Protein AF-A0A956P0W9-F1 (afdb_monomer_lite)

Structure (mmCIF, N/CA/C/O backbone):
data_AF-A0A956P0W9-F1
#
_entry.id   AF-A0A956P0W9-F1
#
loop_
_atom_site.group_PDB
_atom_site.id
_atom_site.type_symbol
_atom_site.label_atom_id
_atom_site.label_alt_id
_atom_site.label_comp_id
_atom_site.label_asym_id
_atom_site.label_entity_id
_atom_site.label_seq_id
_atom_site.pdbx_PDB_ins_code
_atom_site.Cartn_x
_atom_site.Cartn_y
_atom_site.Cartn_z
_atom_site.occupancy
_atom_site.B_iso_or_equiv
_atom_site.auth_seq_id
_atom_site.auth_comp_id
_atom_site.auth_asym_id
_atom_site.auth_atom_id
_atom_site.pdbx_PDB_model_num
ATOM 1 N N . LYS A 1 1 ? -11.200 -6.843 4.578 1.00 72.56 1 LYS A N 1
ATOM 2 C CA . LYS A 1 1 ? -10.540 -7.882 3.751 1.00 72.56 1 LYS A CA 1
ATOM 3 C C . LYS A 1 1 ? -10.756 -7.635 2.257 1.00 72.56 1 LYS A C 1
ATOM 5 O O . LYS A 1 1 ? -9.804 -7.226 1.620 1.00 72.56 1 LYS A O 1
ATOM 10 N N . ALA A 1 2 ? -11.984 -7.733 1.732 1.00 92.31 2 ALA A N 1
ATOM 11 C CA . ALA A 1 2 ? -12.265 -7.554 0.296 1.00 92.31 2 ALA A CA 1
ATOM 12 C C . ALA A 1 2 ? -11.678 -6.270 -0.331 1.00 92.31 2 ALA A C 1
ATOM 14 O O . ALA A 1 2 ? -11.115 -6.318 -1.415 1.00 92.31 2 ALA A O 1
ATOM 15 N N . LEU A 1 3 ? -11.754 -5.142 0.381 1.00 93.12 3 LEU A N 1
ATOM 16 C CA . LEU A 1 3 ? -11.235 -3.855 -0.090 1.00 93.12 3 LEU A CA 1
ATOM 17 C C . LEU A 1 3 ? -9.702 -3.865 -0.268 1.00 93.12 3 LEU A C 1
ATOM 19 O O . LEU A 1 3 ? -9.203 -3.386 -1.280 1.00 93.12 3 LEU A O 1
ATOM 23 N N . PHE A 1 4 ? -8.959 -4.462 0.670 1.00 94.38 4 PHE A N 1
ATOM 24 C CA . PHE A 1 4 ? -7.506 -4.621 0.541 1.00 94.38 4 PHE A CA 1
ATOM 25 C C . PHE A 1 4 ? -7.149 -5.587 -0.590 1.00 94.38 4 PHE A C 1
ATOM 27 O O . PHE A 1 4 ? -6.299 -5.276 -1.422 1.00 94.38 4 PHE A O 1
ATOM 34 N N . ASP A 1 5 ? -7.838 -6.728 -0.651 1.00 96.75 5 ASP A N 1
ATOM 35 C CA . ASP A 1 5 ? -7.570 -7.759 -1.654 1.00 96.75 5 ASP A CA 1
ATOM 36 C C . ASP A 1 5 ? -7.757 -7.197 -3.080 1.00 96.75 5 ASP A C 1
ATOM 38 O O . ASP A 1 5 ? -6.900 -7.382 -3.943 1.00 96.75 5 ASP A O 1
ATOM 42 N N . ALA A 1 6 ? -8.839 -6.444 -3.307 1.00 96.69 6 ALA A N 1
ATOM 43 C CA . ALA A 1 6 ? -9.186 -5.896 -4.618 1.00 96.69 6 ALA A CA 1
ATOM 44 C C . ALA A 1 6 ? -8.325 -4.700 -5.054 1.00 96.69 6 ALA A C 1
ATOM 46 O O . ALA A 1 6 ? -8.047 -4.558 -6.243 1.00 96.69 6 ALA A O 1
ATOM 47 N N . HIS A 1 7 ? -7.929 -3.822 -4.125 1.00 96.62 7 HIS A N 1
ATOM 48 C CA . HIS A 1 7 ? -7.295 -2.543 -4.476 1.00 96.62 7 HIS A CA 1
ATOM 49 C C . HIS A 1 7 ? -5.797 -2.478 -4.189 1.00 96.62 7 HIS A C 1
ATOM 51 O O . HIS A 1 7 ? -5.129 -1.579 -4.690 1.00 96.62 7 HIS A O 1
ATOM 57 N N . VAL A 1 8 ? -5.264 -3.414 -3.405 1.00 97.31 8 VAL A N 1
ATOM 58 C CA . VAL A 1 8 ? -3.840 -3.458 -3.059 1.00 97.31 8 VAL A CA 1
ATOM 59 C C . VAL A 1 8 ? -3.244 -4.795 -3.465 1.00 97.31 8 VAL A C 1
ATOM 61 O O . VAL A 1 8 ? -2.366 -4.826 -4.321 1.00 97.31 8 VAL A O 1
ATOM 64 N N . HIS A 1 9 ? -3.737 -5.906 -2.910 1.00 96.56 9 HIS A N 1
ATOM 65 C CA . HIS A 1 9 ? -3.117 -7.214 -3.133 1.00 96.56 9 HIS A CA 1
ATOM 66 C C . HIS A 1 9 ? -3.098 -7.590 -4.619 1.00 96.56 9 HIS A C 1
ATOM 68 O O . HIS A 1 9 ? -2.037 -7.854 -5.167 1.00 96.56 9 HIS A O 1
ATOM 74 N N . ALA A 1 10 ? -4.242 -7.532 -5.307 1.00 96.56 10 ALA A N 1
ATOM 75 C CA . ALA A 1 10 ? -4.327 -7.873 -6.731 1.00 96.56 10 ALA A CA 1
ATOM 76 C C . ALA A 1 10 ? -3.477 -6.970 -7.652 1.00 96.56 10 ALA A C 1
ATOM 78 O O . ALA A 1 10 ? -3.161 -7.351 -8.784 1.00 96.56 10 ALA A O 1
ATOM 79 N N . VAL A 1 11 ? -3.126 -5.767 -7.184 1.00 96.62 11 VAL A N 1
ATOM 80 C CA . VAL A 1 11 ? -2.313 -4.799 -7.931 1.00 96.62 11 VAL A CA 1
ATOM 81 C C . VAL A 1 11 ? -0.819 -5.041 -7.720 1.00 96.62 11 VAL A C 1
ATOM 83 O O . VAL A 1 11 ? -0.057 -4.864 -8.662 1.00 96.62 11 VAL A O 1
ATOM 86 N N . LEU A 1 12 ? -0.400 -5.441 -6.517 1.00 96.69 12 LEU A N 1
ATOM 87 C CA . LEU A 1 12 ? 1.018 -5.541 -6.149 1.00 96.69 12 LEU A CA 1
ATOM 88 C C . LEU A 1 12 ? 1.572 -6.971 -6.200 1.00 96.69 12 LEU A C 1
ATOM 90 O O . LEU A 1 12 ? 2.762 -7.156 -6.444 1.00 96.69 12 LEU A O 1
ATOM 94 N N . ASP A 1 13 ? 0.736 -7.975 -5.942 1.00 95.75 13 ASP A N 1
ATOM 95 C CA . ASP A 1 13 ? 1.176 -9.357 -5.768 1.00 95.75 13 ASP A CA 1
ATOM 96 C C . ASP A 1 13 ? 1.766 -9.948 -7.059 1.00 95.75 13 ASP A C 1
ATOM 98 O O . ASP A 1 13 ? 1.191 -9.805 -8.140 1.00 95.75 13 ASP A O 1
ATOM 102 N N . HIS A 1 14 ? 2.923 -10.609 -6.935 1.00 94.62 14 HIS A N 1
ATOM 103 C CA . HIS A 1 14 ? 3.682 -11.207 -8.043 1.00 94.62 14 HIS A CA 1
ATOM 104 C C . HIS A 1 14 ? 3.979 -10.253 -9.225 1.00 94.62 14 HIS A C 1
ATOM 106 O O . HIS A 1 14 ? 4.065 -10.700 -10.370 1.00 94.62 14 HIS A O 1
ATOM 112 N N . ARG A 1 15 ? 4.163 -8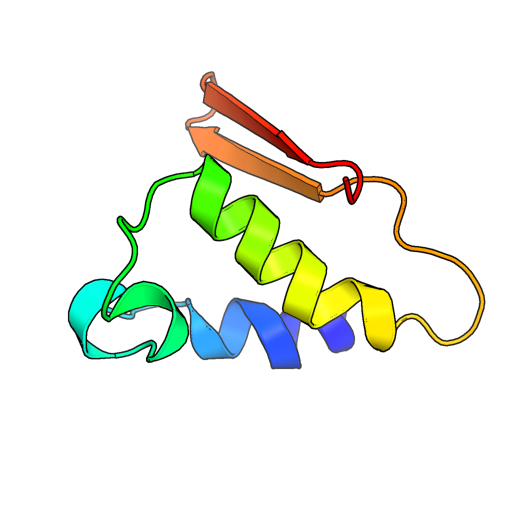.947 -8.968 1.00 95.00 15 ARG A N 1
ATOM 113 C CA . ARG A 1 15 ? 4.471 -7.940 -10.005 1.00 95.00 15 ARG A CA 1
ATOM 114 C C . ARG A 1 15 ? 5.824 -7.262 -9.820 1.00 95.00 15 ARG A C 1
ATOM 116 O O . ARG A 1 15 ? 6.292 -7.070 -8.699 1.00 95.00 15 ARG A O 1
ATOM 123 N N . ASN A 1 16 ? 6.418 -6.812 -10.922 1.00 96.19 16 ASN A N 1
ATOM 124 C CA . ASN A 1 16 ? 7.494 -5.833 -10.886 1.00 96.19 16 ASN A CA 1
ATOM 125 C C . ASN A 1 16 ? 6.884 -4.434 -10.754 1.00 96.19 16 ASN A C 1
ATOM 127 O O . ASN A 1 16 ? 6.361 -3.883 -11.718 1.00 96.19 16 ASN A O 1
ATOM 131 N N . LEU A 1 17 ? 6.976 -3.840 -9.563 1.00 96.62 17 LEU A N 1
ATOM 132 C CA . LEU A 1 17 ? 6.316 -2.566 -9.264 1.00 96.62 17 LEU A CA 1
ATOM 133 C C . LEU A 1 17 ? 6.696 -1.444 -10.239 1.00 96.62 17 LEU A C 1
ATOM 135 O O . LEU A 1 17 ? 5.814 -0.723 -10.688 1.00 96.62 17 LEU A O 1
ATOM 139 N N . ASN A 1 18 ? 7.969 -1.346 -10.634 1.00 96.00 18 ASN A N 1
ATOM 140 C CA . ASN A 1 18 ? 8.439 -0.288 -11.535 1.00 96.00 18 ASN A CA 1
ATOM 141 C C . ASN A 1 18 ? 7.844 -0.383 -12.948 1.00 96.00 18 ASN A C 1
ATOM 143 O O . ASN A 1 18 ? 7.708 0.636 -13.618 1.00 96.00 18 ASN A O 1
ATOM 147 N N . LEU A 1 19 ? 7.542 -1.596 -13.422 1.00 95.81 19 LEU A N 1
ATOM 148 C CA . LEU A 1 19 ? 7.105 -1.840 -14.803 1.00 95.81 19 LEU A CA 1
ATOM 149 C C . LEU A 1 19 ? 5.594 -2.064 -14.909 1.00 95.81 19 LEU A C 1
ATOM 151 O O . LEU A 1 19 ? 4.965 -1.614 -15.863 1.00 95.81 19 LEU A O 1
ATOM 155 N N . ASP A 1 20 ? 5.014 -2.744 -13.922 1.00 97.06 20 ASP A N 1
ATOM 156 C CA . ASP A 1 20 ? 3.654 -3.282 -13.995 1.00 97.06 20 ASP A CA 1
ATOM 157 C C . ASP A 1 20 ? 2.626 -2.440 -13.230 1.00 97.06 20 ASP A C 1
ATOM 159 O O . ASP A 1 20 ? 1.418 -2.668 -13.358 1.00 97.06 20 ASP A O 1
ATOM 163 N N . VAL A 1 21 ? 3.079 -1.496 -12.399 1.00 96.62 21 VAL A N 1
ATOM 164 C CA . VAL A 1 21 ? 2.208 -0.676 -11.553 1.00 96.62 21 VAL A CA 1
ATOM 165 C C . VAL A 1 21 ? 2.441 0.802 -11.877 1.00 96.62 21 VAL A C 1
ATOM 167 O O . VAL A 1 21 ? 3.406 1.389 -11.389 1.00 96.62 21 VAL A O 1
ATOM 170 N N . PRO A 1 22 ? 1.541 1.450 -12.649 1.00 96.75 22 PRO A N 1
ATOM 171 C CA . PRO A 1 22 ? 1.743 2.814 -13.151 1.00 96.75 22 PRO A CA 1
ATOM 172 C C . PRO A 1 22 ? 2.072 3.855 -12.078 1.00 96.75 22 PRO A C 1
ATOM 174 O O . PRO A 1 22 ? 2.793 4.812 -12.339 1.00 96.75 22 PRO A O 1
ATOM 177 N N . TRP A 1 23 ? 1.577 3.661 -10.854 1.00 97.38 23 TRP A N 1
ATOM 178 C CA . TRP A 1 23 ? 1.861 4.557 -9.735 1.00 97.38 23 TRP A CA 1
ATOM 179 C C . TRP A 1 23 ? 3.365 4.647 -9.404 1.00 97.38 23 TRP A C 1
AT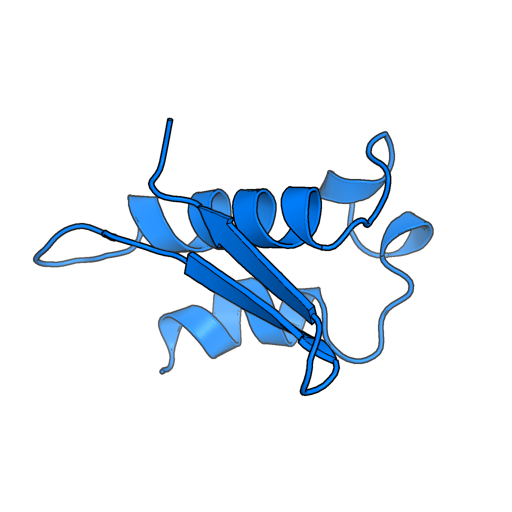OM 181 O O . TRP A 1 23 ? 3.845 5.719 -9.025 1.00 97.38 23 TRP A O 1
ATOM 191 N N . PHE A 1 24 ? 4.115 3.558 -9.609 1.00 97.56 24 PHE A N 1
ATOM 192 C CA . PHE A 1 24 ? 5.558 3.463 -9.365 1.00 97.56 24 PHE A CA 1
ATOM 193 C C . PHE A 1 24 ? 6.422 3.769 -10.599 1.00 97.56 24 PHE A C 1
ATOM 195 O O . PHE A 1 24 ? 7.642 3.749 -10.492 1.00 97.56 24 PHE A O 1
ATOM 202 N N . ALA A 1 25 ? 5.840 4.113 -11.754 1.00 95.19 25 ALA A N 1
ATOM 203 C CA . ALA A 1 25 ? 6.618 4.409 -12.966 1.00 95.19 25 ALA A CA 1
ATOM 204 C C . ALA A 1 25 ? 7.616 5.573 -12.776 1.00 95.19 25 ALA A C 1
ATOM 206 O O . ALA A 1 25 ? 8.688 5.588 -13.374 1.00 95.19 25 ALA A O 1
ATOM 207 N N . GLU A 1 26 ? 7.274 6.531 -11.911 1.00 94.31 26 GLU A N 1
ATOM 208 C CA . GLU A 1 26 ? 8.097 7.705 -11.583 1.00 94.31 26 GLU A CA 1
ATOM 209 C C . GLU A 1 26 ? 8.481 7.757 -10.092 1.00 94.31 26 GLU A C 1
ATOM 211 O O . GLU A 1 26 ? 8.969 8.775 -9.601 1.00 94.31 26 GLU A O 1
ATOM 216 N N . ARG A 1 27 ? 8.236 6.676 -9.335 1.00 96.56 27 ARG A N 1
ATOM 217 C CA . ARG A 1 27 ? 8.454 6.625 -7.880 1.00 96.56 27 ARG A CA 1
ATOM 218 C C . ARG A 1 27 ? 9.233 5.378 -7.502 1.00 96.56 27 ARG A C 1
ATOM 220 O O . ARG A 1 27 ? 8.869 4.275 -7.888 1.00 96.56 27 ARG A O 1
ATOM 227 N N . LEU A 1 28 ? 10.253 5.544 -6.662 1.00 95.25 28 LEU A N 1
ATOM 228 C CA . LEU A 1 28 ? 10.989 4.406 -6.111 1.00 95.25 28 LEU A CA 1
ATOM 229 C C . LEU A 1 28 ? 10.031 3.498 -5.315 1.00 95.25 28 LEU A C 1
ATOM 231 O O . LEU A 1 28 ? 9.306 4.010 -4.460 1.00 95.25 28 LEU A O 1
ATOM 235 N N . PRO A 1 29 ? 10.031 2.173 -5.531 1.00 96.25 29 PRO A N 1
ATOM 236 C CA . PRO A 1 29 ? 9.139 1.242 -4.848 1.00 96.25 29 PRO A CA 1
ATOM 237 C C . PRO A 1 29 ? 9.674 0.888 -3.452 1.00 96.25 29 PRO A C 1
ATOM 239 O O . PRO A 1 29 ? 9.863 -0.279 -3.119 1.00 96.25 29 PRO A O 1
ATOM 242 N N . SER A 1 30 ? 9.968 1.910 -2.645 1.00 96.75 30 SER A N 1
ATOM 243 C CA . SER A 1 30 ? 10.378 1.747 -1.251 1.00 96.75 30 SER A CA 1
ATOM 244 C C . SER A 1 30 ? 9.185 1.384 -0.365 1.00 96.75 30 SER A C 1
ATOM 246 O O . SER A 1 30 ? 8.030 1.618 -0.736 1.00 96.75 30 SER A O 1
ATOM 248 N N . ALA A 1 31 ? 9.449 0.853 0.830 1.00 96.88 31 ALA A N 1
ATOM 249 C CA . ALA A 1 31 ? 8.400 0.523 1.791 1.00 96.88 31 ALA A CA 1
ATOM 250 C C . ALA A 1 31 ? 7.526 1.746 2.134 1.00 96.88 31 ALA A C 1
ATOM 252 O O . ALA A 1 31 ? 6.302 1.628 2.199 1.00 96.88 31 ALA A O 1
ATOM 253 N N . GLU A 1 32 ? 8.124 2.930 2.286 1.00 97.75 32 GLU A N 1
ATOM 254 C CA . GLU A 1 32 ? 7.419 4.190 2.547 1.00 97.75 32 GLU A CA 1
ATOM 255 C C . GLU A 1 32 ? 6.449 4.533 1.412 1.00 97.75 32 GLU A C 1
ATOM 257 O O . GLU A 1 32 ? 5.268 4.779 1.658 1.00 97.75 32 GLU A O 1
ATOM 262 N N . ASN A 1 33 ? 6.917 4.483 0.162 1.00 97.75 33 ASN A N 1
ATOM 263 C CA . ASN A 1 33 ? 6.082 4.767 -1.004 1.00 97.75 33 ASN A CA 1
ATOM 264 C C . ASN A 1 33 ? 4.987 3.712 -1.195 1.00 97.75 33 ASN A C 1
ATOM 266 O O . ASN A 1 33 ? 3.869 4.056 -1.574 1.00 97.75 33 ASN A O 1
ATOM 270 N N . ILE A 1 34 ? 5.254 2.444 -0.873 1.00 97.69 34 ILE A N 1
ATOM 271 C CA . ILE A 1 34 ? 4.218 1.407 -0.866 1.00 97.69 34 ILE A CA 1
ATOM 272 C C . ILE A 1 34 ? 3.172 1.700 0.220 1.00 97.69 34 ILE A C 1
ATOM 274 O O . ILE A 1 34 ? 1.979 1.558 -0.041 1.00 97.69 34 ILE A O 1
ATOM 278 N N . ALA A 1 35 ? 3.563 2.156 1.414 1.00 98.00 35 ALA A N 1
ATOM 279 C CA . ALA A 1 35 ? 2.609 2.533 2.459 1.00 98.00 35 ALA A CA 1
ATOM 280 C C . ALA A 1 35 ? 1.720 3.721 2.042 1.00 98.00 35 ALA A C 1
ATOM 282 O O . ALA A 1 35 ? 0.512 3.692 2.297 1.00 98.00 35 ALA A O 1
ATOM 283 N N . VAL A 1 36 ? 2.286 4.714 1.345 1.00 97.88 36 VAL A N 1
ATOM 284 C CA . VAL A 1 36 ? 1.529 5.831 0.749 1.00 97.88 36 VAL A CA 1
ATOM 285 C C . VAL A 1 36 ? 0.573 5.328 -0.333 1.00 97.88 36 VAL A C 1
ATOM 287 O O . VAL A 1 36 ? -0.615 5.637 -0.285 1.00 97.88 36 VAL A O 1
ATOM 290 N N . PHE A 1 37 ? 1.044 4.484 -1.256 1.00 97.94 37 PHE A N 1
ATOM 291 C CA . PHE A 1 37 ? 0.193 3.869 -2.276 1.00 97.94 37 PHE A CA 1
ATOM 292 C C . PHE A 1 37 ? -0.995 3.130 -1.645 1.00 97.94 37 PHE A C 1
ATOM 294 O O . PHE A 1 37 ? -2.142 3.347 -2.035 1.00 97.94 37 PHE A O 1
ATOM 301 N N . ILE A 1 38 ? -0.742 2.292 -0.632 1.00 97.81 38 ILE A N 1
ATOM 302 C CA . ILE A 1 38 ? -1.792 1.576 0.104 1.00 97.81 38 ILE A CA 1
ATOM 303 C C . ILE A 1 38 ? -2.789 2.574 0.694 1.00 97.81 38 ILE A C 1
ATOM 305 O O . ILE A 1 38 ? -3.995 2.388 0.551 1.00 97.81 38 ILE A O 1
ATOM 309 N N . TRP A 1 39 ? -2.319 3.645 1.330 1.00 97.94 39 TRP A N 1
ATOM 310 C CA . TRP A 1 39 ? -3.205 4.665 1.879 1.00 97.94 39 TRP A CA 1
ATOM 311 C C . TRP A 1 39 ? -4.102 5.293 0.811 1.00 97.94 39 TRP A C 1
ATOM 313 O O . TRP A 1 39 ? -5.319 5.312 0.987 1.00 97.94 39 TRP A O 1
ATOM 323 N N . GLU A 1 40 ? -3.540 5.734 -0.315 1.00 97.31 40 GLU A N 1
ATOM 324 C CA . GLU A 1 40 ? -4.296 6.332 -1.424 1.00 97.31 40 GLU A CA 1
ATOM 325 C C . GLU A 1 40 ? -5.338 5.369 -2.017 1.00 97.31 40 GLU A C 1
ATOM 327 O O . GLU A 1 40 ? -6.436 5.784 -2.401 1.00 97.31 40 GLU A O 1
ATOM 332 N N . GLN A 1 41 ? -5.036 4.067 -2.057 1.00 97.31 41 GLN A N 1
ATOM 333 C CA . GLN A 1 41 ? -5.992 3.062 -2.521 1.00 97.31 41 GLN A CA 1
ATOM 334 C C . GLN A 1 41 ? -7.103 2.786 -1.500 1.00 97.31 41 GLN A C 1
ATOM 336 O O . GLN A 1 41 ? -8.250 2.551 -1.887 1.00 97.31 41 GLN A O 1
ATOM 341 N N . ILE A 1 42 ? -6.803 2.814 -0.203 1.00 96.81 42 ILE A N 1
ATOM 342 C CA . ILE A 1 42 ? -7.730 2.3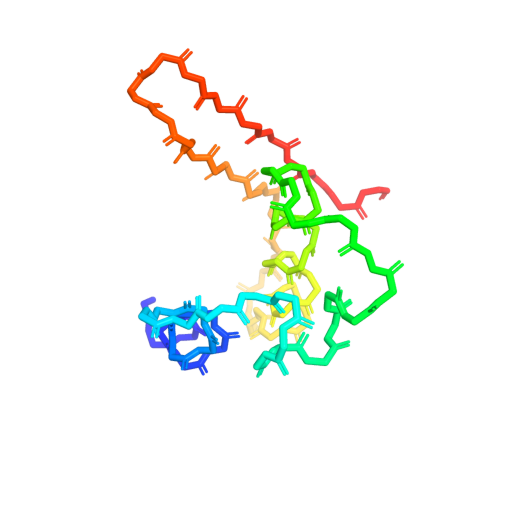54 0.837 1.00 96.81 42 ILE A CA 1
ATOM 343 C C . ILE A 1 42 ? -8.555 3.501 1.431 1.00 96.81 42 ILE A C 1
ATOM 345 O O . ILE A 1 42 ? -9.775 3.367 1.544 1.00 96.81 42 ILE A O 1
ATOM 349 N N . ALA A 1 43 ? -7.922 4.618 1.799 1.00 96.44 43 ALA A N 1
ATOM 350 C CA . ALA A 1 43 ? -8.536 5.723 2.537 1.00 96.44 43 ALA A CA 1
ATOM 351 C C . ALA A 1 43 ? -9.864 6.233 1.939 1.00 96.44 43 ALA A C 1
ATOM 353 O O . ALA A 1 43 ? -10.841 6.288 2.688 1.00 96.44 43 ALA A O 1
ATOM 354 N N . PRO A 1 44 ? -9.979 6.524 0.624 1.00 95.69 44 PRO A N 1
ATOM 355 C CA . PRO A 1 44 ? -11.229 7.034 0.047 1.00 95.69 44 PRO A CA 1
ATOM 356 C C . PRO A 1 44 ? -12.342 5.981 -0.067 1.00 95.69 44 PRO A C 1
ATOM 358 O O . PRO A 1 44 ? -13.470 6.317 -0.415 1.00 95.69 44 PRO A O 1
ATOM 361 N N . ARG A 1 45 ? -12.043 4.700 0.183 1.00 95.31 45 ARG A N 1
ATOM 362 C CA . ARG A 1 45 ? -12.983 3.580 0.010 1.00 95.31 45 ARG A CA 1
ATOM 363 C C . ARG A 1 45 ? -13.529 3.047 1.330 1.00 95.31 45 ARG A C 1
ATOM 365 O O . ARG A 1 45 ? -14.358 2.140 1.314 1.00 95.31 45 ARG A O 1
ATOM 372 N N . VAL A 1 46 ? -13.071 3.568 2.469 1.00 94.00 46 VAL A N 1
ATOM 373 C CA . VAL A 1 46 ? -13.581 3.174 3.788 1.00 94.00 46 VAL A CA 1
ATOM 374 C C . VAL A 1 46 ? -15.024 3.694 3.933 1.00 94.00 46 VAL A C 1
ATOM 376 O O . VAL A 1 46 ? -15.219 4.905 3.960 1.00 94.00 46 VAL A O 1
ATOM 379 N N . PRO A 1 47 ? -16.047 2.819 4.021 1.00 88.31 47 PRO A N 1
ATOM 380 C CA . PRO A 1 47 ? -17.448 3.235 3.876 1.00 88.31 47 PRO A CA 1
ATOM 381 C C . PRO A 1 47 ? -18.031 3.909 5.126 1.00 88.31 47 PRO A C 1
ATOM 383 O O . PRO A 1 47 ? -18.862 4.803 5.021 1.00 88.31 47 PRO A O 1
ATOM 386 N N . ALA A 1 48 ? -17.615 3.471 6.314 1.00 87.81 48 ALA A N 1
ATOM 387 C CA . ALA A 1 48 ? -18.057 4.017 7.592 1.00 87.81 48 ALA A CA 1
ATOM 388 C C . ALA A 1 48 ? -16.865 4.030 8.550 1.00 87.81 48 ALA A C 1
ATOM 390 O O . ALA A 1 48 ? -16.568 3.043 9.222 1.00 87.81 48 ALA A O 1
ATOM 391 N N . GLY A 1 49 ? -16.130 5.138 8.540 1.00 91.88 49 GLY A N 1
ATOM 392 C CA . GLY A 1 49 ? -14.923 5.324 9.333 1.00 91.88 49 GLY A CA 1
ATOM 393 C C . GLY A 1 49 ? -13.853 6.070 8.555 1.00 91.88 49 GLY A C 1
ATOM 394 O O . GLY A 1 49 ? -14.099 6.606 7.478 1.00 91.88 49 GLY A O 1
ATOM 395 N N . ARG A 1 50 ? -12.647 6.086 9.114 1.00 93.81 50 ARG A N 1
ATOM 396 C CA . ARG A 1 50 ? -11.459 6.618 8.451 1.00 93.81 50 ARG A CA 1
ATOM 397 C C . ARG A 1 50 ? -10.317 5.635 8.603 1.00 93.81 50 ARG A C 1
ATOM 399 O O . ARG A 1 50 ? -10.201 4.974 9.637 1.00 93.81 50 ARG A O 1
ATOM 406 N N . LEU A 1 51 ? -9.473 5.558 7.583 1.00 96.00 51 LEU A N 1
ATOM 407 C CA . LEU A 1 51 ? -8.174 4.924 7.737 1.00 96.00 51 LEU A CA 1
ATOM 408 C C . LEU A 1 51 ? -7.363 5.768 8.728 1.00 96.00 51 LEU A C 1
ATOM 410 O O . LEU A 1 51 ? -7.340 6.990 8.621 1.00 96.00 51 LEU A O 1
ATOM 414 N N . VAL A 1 52 ? -6.783 5.123 9.737 1.00 97.12 52 VAL A N 1
ATOM 415 C CA . VAL A 1 52 ? -5.988 5.809 10.772 1.00 97.12 52 VAL A CA 1
ATOM 416 C C . VAL A 1 52 ? -4.503 5.568 10.552 1.00 97.12 52 VAL A C 1
ATOM 418 O O . VAL A 1 52 ? -3.696 6.458 10.780 1.00 97.12 52 VAL A O 1
ATOM 421 N N . ARG A 1 53 ? -4.139 4.361 10.110 1.00 97.56 53 ARG A N 1
ATOM 422 C CA . ARG A 1 53 ? -2.748 3.966 9.932 1.00 97.56 53 ARG A CA 1
ATOM 423 C C . ARG A 1 53 ? -2.614 2.844 8.918 1.00 97.56 53 ARG A C 1
ATOM 425 O O . ARG A 1 53 ? -3.385 1.884 8.948 1.00 97.56 53 ARG A O 1
ATOM 432 N N . VAL A 1 54 ? -1.581 2.932 8.093 1.00 97.94 54 VAL A N 1
ATOM 433 C CA . VAL A 1 54 ? -1.012 1.808 7.347 1.00 97.94 54 VAL A CA 1
ATOM 434 C C . VAL A 1 54 ? 0.311 1.446 8.008 1.00 97.94 54 VAL A C 1
ATOM 436 O O . VAL A 1 54 ? 1.162 2.312 8.172 1.00 97.94 54 VAL A O 1
ATOM 439 N N . ARG A 1 55 ? 0.484 0.177 8.391 1.00 97.88 55 ARG A N 1
ATOM 440 C CA . ARG A 1 55 ? 1.777 -0.377 8.809 1.00 97.88 55 ARG A CA 1
ATOM 441 C C . ARG A 1 55 ? 2.190 -1.440 7.802 1.00 97.88 55 ARG A C 1
ATOM 443 O O . ARG A 1 55 ? 1.473 -2.427 7.641 1.00 97.88 55 ARG A O 1
ATOM 450 N N . LEU A 1 56 ? 3.331 -1.243 7.151 1.00 97.75 56 LEU A N 1
ATOM 451 C CA . LEU A 1 56 ? 3.884 -2.179 6.177 1.00 97.75 56 LEU A CA 1
ATOM 452 C C . LEU A 1 56 ? 5.180 -2.769 6.722 1.00 97.75 56 LEU A C 1
ATOM 454 O O . LEU A 1 56 ? 6.094 -2.030 7.071 1.00 97.75 56 LEU A O 1
ATOM 458 N N . TRP A 1 57 ? 5.248 -4.096 6.780 1.00 97.69 57 TRP A N 1
ATOM 459 C CA . TRP A 1 57 ? 6.442 -4.834 7.177 1.00 97.69 57 TRP A CA 1
ATOM 460 C C . TRP A 1 57 ? 7.184 -5.284 5.923 1.00 97.69 57 TRP A C 1
ATOM 462 O O . TRP A 1 57 ? 6.676 -6.117 5.178 1.00 97.69 57 TRP A O 1
ATOM 472 N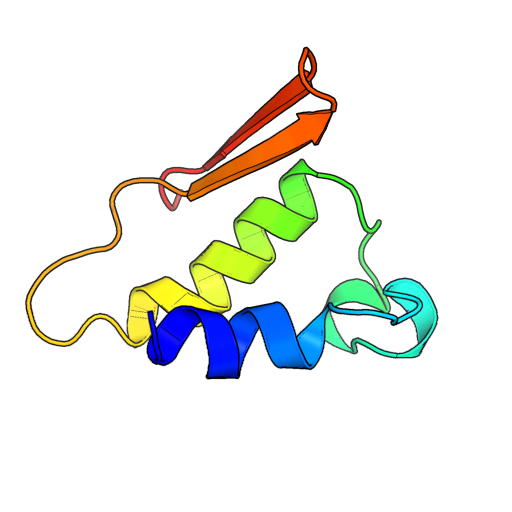 N . GLU A 1 58 ? 8.375 -4.740 5.697 1.00 92.81 58 GLU A N 1
ATOM 473 C CA . GLU A 1 58 ? 9.258 -5.188 4.613 1.00 92.81 58 GLU A CA 1
ATOM 474 C C . GLU A 1 58 ? 9.977 -6.483 5.011 1.00 92.81 58 GLU A C 1
ATOM 476 O O . GLU A 1 58 ? 10.132 -7.413 4.224 1.00 92.81 58 GLU A O 1
ATOM 481 N N . THR A 1 59 ? 10.372 -6.566 6.281 1.00 95.25 59 THR A N 1
ATOM 482 C CA . THR A 1 59 ? 10.924 -7.767 6.911 1.00 95.25 59 THR A CA 1
ATOM 483 C C . THR A 1 59 ? 10.359 -7.887 8.327 1.00 95.25 59 THR A C 1
ATOM 485 O O . THR A 1 59 ? 9.784 -6.926 8.838 1.00 95.25 59 THR A O 1
ATOM 488 N N . PRO A 1 60 ? 10.566 -9.004 9.047 1.00 95.69 60 PRO A N 1
ATOM 489 C CA . PRO A 1 60 ? 10.104 -9.125 10.432 1.00 95.69 60 PRO A CA 1
ATOM 490 C C . PRO A 1 60 ? 10.675 -8.076 11.402 1.00 95.69 60 PRO A C 1
ATOM 492 O O . PRO A 1 60 ? 10.168 -7.939 12.512 1.00 95.69 60 PRO A O 1
ATOM 495 N N . ARG A 1 61 ? 11.753 -7.371 11.024 1.00 95.19 61 ARG A N 1
ATOM 496 C CA . ARG A 1 61 ? 12.414 -6.349 11.854 1.00 95.19 61 ARG A CA 1
ATOM 497 C C . ARG A 1 61 ? 12.319 -4.932 11.289 1.00 95.19 61 ARG A C 1
ATOM 499 O O . ARG A 1 61 ? 12.645 -4.004 12.018 1.00 95.19 61 ARG A O 1
ATOM 506 N N . ASN A 1 62 ? 11.903 -4.768 10.032 1.00 95.56 62 ASN A N 1
ATOM 507 C CA . ASN A 1 62 ? 11.789 -3.463 9.385 1.00 95.56 62 ASN A CA 1
ATOM 508 C C . ASN A 1 62 ? 10.337 -3.194 8.992 1.00 95.56 62 ASN A C 1
ATOM 510 O O . ASN A 1 62 ? 9.737 -3.981 8.253 1.00 95.56 62 ASN A O 1
ATOM 514 N N . TYR A 1 63 ? 9.787 -2.083 9.475 1.00 97.94 63 TYR A N 1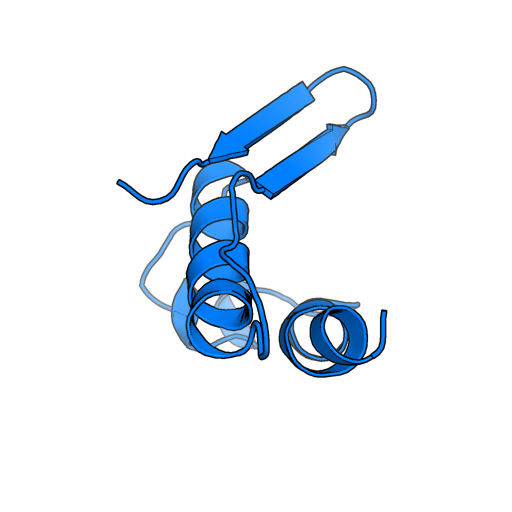
ATOM 515 C CA . TYR A 1 63 ? 8.448 -1.640 9.121 1.00 97.94 63 TYR A CA 1
ATOM 516 C C . TYR A 1 63 ? 8.392 -0.126 8.969 1.00 97.94 63 TYR A C 1
ATOM 518 O O . TYR A 1 63 ? 9.168 0.606 9.579 1.00 97.94 63 TYR A O 1
ATOM 526 N N . VAL A 1 64 ? 7.413 0.325 8.196 1.00 98.00 64 VAL A N 1
ATOM 527 C CA . VAL A 1 64 ? 7.065 1.736 8.045 1.00 98.00 64 VAL A CA 1
ATOM 528 C C . VAL A 1 64 ? 5.626 1.960 8.489 1.00 98.00 64 VAL A C 1
ATOM 530 O O . VAL A 1 64 ? 4.788 1.054 8.406 1.00 98.00 64 VAL A O 1
ATOM 533 N N . GLU A 1 65 ? 5.332 3.169 8.959 1.00 98.19 65 GLU A N 1
ATOM 534 C CA . GLU A 1 65 ? 3.981 3.602 9.309 1.00 98.19 65 GLU A CA 1
ATOM 535 C C . GLU A 1 65 ? 3.619 4.884 8.570 1.00 98.19 65 GLU A C 1
ATOM 537 O O . GLU A 1 65 ? 4.448 5.778 8.421 1.00 98.19 65 G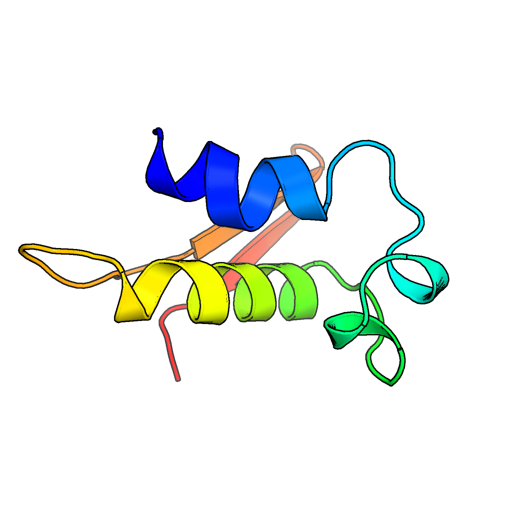LU A O 1
ATOM 542 N N . TYR A 1 66 ? 2.367 4.971 8.127 1.00 98.38 66 TYR A N 1
ATOM 543 C CA . TYR A 1 66 ? 1.825 6.153 7.468 1.00 98.38 66 TYR A CA 1
ATOM 544 C C . TYR A 1 66 ? 0.411 6.455 7.976 1.00 98.38 66 TYR A C 1
ATOM 546 O O . TYR A 1 66 ? -0.433 5.557 8.042 1.00 98.38 66 TYR A O 1
ATOM 554 N N . GLU A 1 67 ? 0.167 7.713 8.353 1.00 97.81 67 GLU A N 1
ATOM 555 C CA . GLU A 1 67 ? -1.068 8.174 9.017 1.00 97.81 67 GLU A CA 1
ATOM 556 C C . GLU A 1 67 ? -1.842 9.240 8.220 1.00 97.81 67 GLU A C 1
ATOM 558 O O . GLU A 1 67 ? -2.785 9.832 8.740 1.00 97.81 67 GLU A O 1
ATOM 563 N N . GLY A 1 68 ? -1.488 9.452 6.947 1.00 88.19 68 GLY A N 1
ATOM 564 C CA . GLY A 1 68 ? -2.319 10.201 5.998 1.00 88.19 68 GLY A CA 1
ATOM 565 C C . GLY A 1 68 ? -1.869 11.597 5.603 1.00 88.19 68 GLY A C 1
ATOM 566 O O . GLY A 1 68 ? -2.467 12.143 4.677 1.00 88.19 68 GLY A O 1
ATOM 567 N N . GLY A 1 69 ? -0.803 12.114 6.222 1.00 80.75 69 GLY A N 1
ATOM 568 C CA . GLY A 1 69 ? -0.298 13.466 5.958 1.00 80.75 69 GLY A CA 1
ATOM 569 C C . GLY A 1 69 ? -1.187 14.580 6.499 1.00 80.75 69 GLY A C 1
ATOM 570 O O . GLY A 1 69 ? -2.407 14.369 6.674 1.00 80.75 69 GLY A O 1
#

Sequence (69 aa):
KALFDAHVHAVLDHRNLNLDVPWFAERLPSAENIAVFIWEQIAPRVPAGRLVRVRLWETPRNYVEYEGG

Foldseek 3Di:
DVQCCVQPCVQPPPDDCCPRPVQNVVPDPDLVVSQVSSCVSRQVPPPPDGDQWDWDDPDPPDIDIDGDD

pLDDT: mean 95.45, std 3.99, range [72.56, 98.38]

Radius of gyration: 12.07 Å; chains: 1; bounding box: 30×25×27 Å

Secondary structure (DSSP, 8-state):
-HHHIIIIIHHHTTS-HHHH-GGGTTS---HHHHHHHHHHHHGGG-SSS----EEEEEETTEEEEE---